Protein AF-A0A9P0K546-F1 (afdb_monomer_lite)

Structure (mmCIF, N/CA/C/O backbone):
data_AF-A0A9P0K546-F1
#
_entry.id   AF-A0A9P0K546-F1
#
loop_
_atom_site.group_PDB
_atom_site.id
_atom_site.type_symbol
_atom_site.label_atom_id
_atom_site.label_alt_id
_atom_site.label_comp_id
_atom_site.label_asym_id
_atom_site.label_entity_id
_atom_site.label_seq_id
_atom_site.pdbx_PDB_ins_code
_atom_site.Cartn_x
_atom_site.Cartn_y
_atom_site.Cartn_z
_atom_site.occupancy
_atom_site.B_iso_or_equiv
_atom_site.auth_seq_id
_atom_site.auth_comp_id
_atom_site.auth_asym_id
_atom_site.auth_atom_id
_atom_site.pdbx_PDB_model_num
ATOM 1 N N . MET A 1 1 ? 44.418 -10.864 -40.010 1.00 47.94 1 MET A N 1
ATOM 2 C CA . MET A 1 1 ? 43.696 -10.823 -38.716 1.00 47.94 1 MET A CA 1
ATOM 3 C C . MET A 1 1 ? 44.619 -10.268 -37.637 1.00 47.94 1 MET A C 1
ATOM 5 O O . MET A 1 1 ? 45.622 -10.903 -37.334 1.00 47.94 1 MET A O 1
ATOM 9 N N . LYS A 1 2 ? 44.346 -9.075 -37.091 1.00 53.22 2 LYS A N 1
ATOM 10 C CA . LYS A 1 2 ? 45.110 -8.538 -35.951 1.00 53.22 2 LYS A CA 1
ATOM 11 C C . LYS A 1 2 ? 44.573 -9.189 -34.675 1.00 53.22 2 LYS A C 1
ATOM 13 O O . LYS A 1 2 ? 43.433 -8.940 -34.308 1.00 53.22 2 LYS A O 1
ATOM 18 N N . LYS A 1 3 ? 45.370 -10.040 -34.024 1.00 59.62 3 LYS A N 1
ATOM 19 C CA . LYS A 1 3 ? 45.047 -10.578 -32.696 1.00 59.62 3 LYS A CA 1
ATOM 20 C C . LYS A 1 3 ? 45.143 -9.429 -31.687 1.00 59.62 3 LYS A C 1
ATOM 22 O O . LYS A 1 3 ? 46.246 -9.014 -31.336 1.00 59.62 3 LYS A O 1
ATOM 27 N N . THR A 1 4 ? 44.015 -8.891 -31.238 1.00 58.84 4 THR A N 1
ATOM 28 C CA . THR A 1 4 ? 43.951 -7.999 -30.073 1.00 58.84 4 THR A CA 1
ATOM 29 C C . THR A 1 4 ? 44.145 -8.838 -28.814 1.00 58.84 4 THR A C 1
ATOM 31 O O . THR A 1 4 ? 43.198 -9.240 -28.151 1.00 58.84 4 THR A O 1
ATOM 34 N N . GLY A 1 5 ? 45.400 -9.178 -28.516 1.00 60.12 5 GLY A N 1
ATOM 35 C CA . GLY A 1 5 ? 45.750 -9.819 -27.254 1.00 60.12 5 GLY A CA 1
ATOM 36 C C . GLY A 1 5 ? 45.580 -8.826 -26.107 1.00 60.12 5 GLY A C 1
ATOM 37 O O . GLY A 1 5 ? 46.203 -7.761 -26.131 1.00 60.12 5 GLY A O 1
ATOM 38 N N . ASN A 1 6 ? 44.759 -9.174 -25.113 1.00 68.31 6 ASN A N 1
ATOM 39 C CA . ASN A 1 6 ? 44.664 -8.434 -23.856 1.00 68.31 6 ASN A CA 1
ATOM 40 C C . ASN A 1 6 ? 46.066 -8.314 -23.249 1.00 68.31 6 ASN A C 1
ATOM 42 O O . ASN A 1 6 ? 46.654 -9.297 -22.794 1.00 68.31 6 ASN A O 1
ATOM 46 N N . ARG A 1 7 ? 46.636 -7.106 -23.271 1.00 66.25 7 ARG A N 1
ATOM 47 C CA . ARG A 1 7 ? 47.917 -6.847 -22.613 1.00 66.25 7 ARG A CA 1
ATOM 48 C C . ARG A 1 7 ? 47.657 -6.745 -21.117 1.00 66.25 7 ARG A C 1
ATOM 50 O O . ARG A 1 7 ? 46.737 -6.049 -20.699 1.00 66.25 7 ARG A O 1
ATOM 57 N N . LYS A 1 8 ? 48.484 -7.415 -20.314 1.00 70.56 8 LYS A N 1
ATOM 58 C CA . LYS A 1 8 ? 48.448 -7.277 -18.855 1.00 70.56 8 LYS A CA 1
ATOM 59 C C . LYS A 1 8 ? 48.718 -5.812 -18.502 1.00 70.56 8 LYS A C 1
ATOM 61 O O . LYS A 1 8 ? 49.807 -5.306 -18.775 1.00 70.56 8 LYS A O 1
ATOM 66 N N . ILE A 1 9 ? 47.721 -5.139 -17.935 1.00 76.88 9 ILE A N 1
ATOM 67 C CA . ILE A 1 9 ? 47.856 -3.761 -17.463 1.00 76.88 9 ILE A CA 1
ATOM 68 C C . ILE A 1 9 ? 48.722 -3.803 -16.203 1.00 76.88 9 ILE A C 1
ATOM 70 O O . ILE A 1 9 ? 48.402 -4.498 -15.241 1.00 76.88 9 ILE A O 1
ATOM 74 N N . LYS A 1 1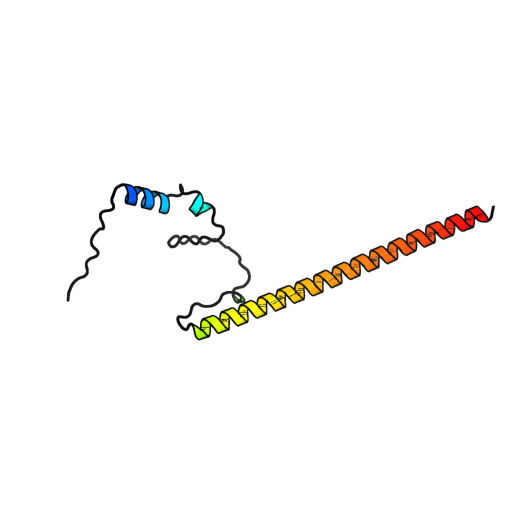0 ? 49.848 -3.086 -16.220 1.00 80.38 10 LYS A N 1
ATOM 75 C CA . LYS A 1 10 ? 50.660 -2.869 -15.021 1.00 80.38 10 LYS A CA 1
ATOM 76 C C . LYS A 1 10 ? 50.042 -1.708 -14.250 1.00 80.38 10 LYS A C 1
ATOM 78 O O . LYS A 1 10 ? 50.075 -0.579 -14.725 1.00 80.38 10 LYS A O 1
ATOM 83 N N . LEU A 1 11 ? 49.456 -2.007 -13.096 1.00 79.56 11 LEU A N 1
ATOM 84 C CA . LEU A 1 11 ? 48.910 -0.998 -12.192 1.00 79.56 11 LEU A CA 1
ATOM 85 C C . LEU A 1 11 ? 50.043 -0.345 -11.389 1.00 79.56 11 LEU A C 1
ATOM 87 O O . LEU A 1 11 ? 50.952 -1.036 -10.924 1.00 79.56 11 LEU A O 1
ATOM 91 N N . ASN A 1 12 ? 49.966 0.970 -11.204 1.00 83.50 12 ASN A N 1
ATOM 92 C CA . ASN A 1 12 ? 50.836 1.713 -10.291 1.00 83.50 12 ASN A CA 1
ATOM 93 C C . ASN A 1 12 ? 50.452 1.434 -8.825 1.00 83.50 12 ASN A C 1
ATOM 95 O O . ASN A 1 12 ? 49.345 0.978 -8.549 1.00 83.50 12 ASN A O 1
ATOM 99 N N . GLU A 1 13 ? 51.335 1.737 -7.869 1.00 80.56 13 GLU A N 1
ATOM 100 C CA . GLU A 1 13 ? 51.133 1.384 -6.449 1.00 80.56 13 GLU A CA 1
ATOM 101 C C . GLU A 1 13 ? 49.819 1.919 -5.855 1.00 80.56 13 GLU A C 1
ATOM 103 O O . GLU A 1 13 ? 49.088 1.183 -5.194 1.00 80.56 13 GLU A O 1
ATOM 108 N N . TRP A 1 14 ? 49.435 3.162 -6.164 1.00 82.62 14 TRP A N 1
ATOM 109 C CA . TRP A 1 14 ? 48.152 3.710 -5.706 1.00 82.62 14 TRP A CA 1
ATOM 110 C C . TRP A 1 14 ? 46.943 3.032 -6.373 1.00 82.62 14 TRP A C 1
ATOM 112 O O . TRP A 1 14 ? 45.908 2.853 -5.735 1.00 82.62 14 TRP A O 1
ATOM 122 N N . GLN A 1 15 ? 47.075 2.596 -7.630 1.00 79.44 15 GLN A N 1
ATOM 123 C CA . GLN A 1 15 ? 46.016 1.878 -8.344 1.00 79.44 15 GLN A CA 1
ATOM 124 C C . GLN A 1 15 ? 45.837 0.468 -7.787 1.00 79.44 15 GLN A C 1
ATOM 126 O O . GLN A 1 15 ? 44.707 0.018 -7.640 1.00 79.44 15 GLN A O 1
ATOM 131 N N . LYS A 1 16 ? 46.931 -0.212 -7.419 1.00 80.62 16 LYS A N 1
ATOM 132 C CA . LYS A 1 16 ? 46.873 -1.486 -6.689 1.00 80.62 16 LYS A CA 1
ATOM 133 C C . LYS A 1 16 ? 46.193 -1.308 -5.336 1.00 80.62 16 LYS A C 1
ATOM 135 O O . LYS A 1 16 ? 45.353 -2.121 -4.977 1.00 80.62 16 LYS A O 1
ATOM 140 N N . LYS A 1 17 ? 46.510 -0.224 -4.616 1.00 75.62 17 LYS A N 1
ATOM 141 C CA . LYS A 1 17 ? 45.880 0.094 -3.329 1.00 75.62 17 LYS A CA 1
ATOM 142 C C . LYS A 1 17 ? 44.367 0.268 -3.475 1.00 75.62 17 LYS A C 1
ATOM 144 O O . LYS A 1 17 ? 43.622 -0.331 -2.714 1.00 75.62 17 LYS A O 1
ATOM 149 N N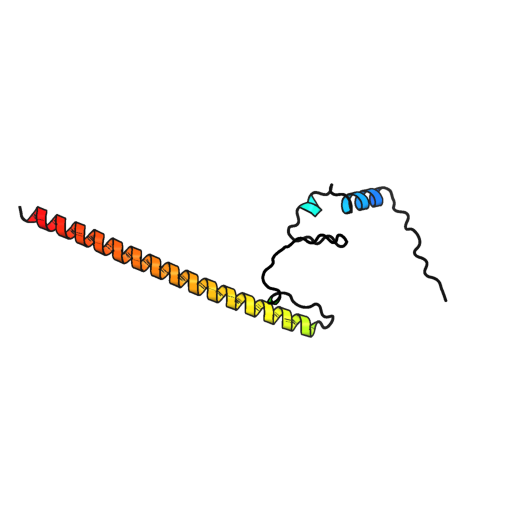 . ILE A 1 18 ? 43.910 1.004 -4.490 1.00 77.75 18 ILE A N 1
ATOM 150 C CA . ILE A 1 18 ? 42.476 1.155 -4.782 1.00 77.75 18 ILE A CA 1
ATOM 151 C C . ILE A 1 18 ? 41.848 -0.163 -5.244 1.00 77.75 18 ILE A C 1
ATOM 153 O O . ILE A 1 18 ? 40.777 -0.512 -4.772 1.00 77.75 18 ILE A O 1
ATOM 157 N N . PHE A 1 19 ? 42.502 -0.917 -6.128 1.00 76.88 19 PHE A N 1
ATOM 158 C CA . PHE A 1 19 ? 41.995 -2.202 -6.618 1.00 76.88 19 PHE A CA 1
ATOM 159 C C . PHE A 1 19 ? 41.832 -3.227 -5.488 1.00 76.88 19 PHE A C 1
ATOM 161 O O . PHE A 1 19 ? 40.833 -3.938 -5.432 1.00 76.88 19 PHE A O 1
ATOM 168 N N . ASN A 1 20 ? 42.776 -3.258 -4.547 1.00 73.81 20 ASN A N 1
ATOM 169 C CA . ASN A 1 20 ? 42.694 -4.103 -3.360 1.00 73.81 20 ASN A CA 1
ATOM 170 C C . ASN A 1 20 ? 41.610 -3.620 -2.391 1.00 73.81 20 ASN A C 1
ATOM 172 O O . ASN A 1 20 ? 40.897 -4.449 -1.848 1.00 73.81 20 ASN A O 1
ATOM 176 N N . LEU A 1 21 ? 41.435 -2.306 -2.215 1.00 67.19 21 LEU A N 1
ATOM 177 C CA . LEU A 1 21 ? 40.320 -1.754 -1.435 1.00 67.19 21 LEU A CA 1
ATOM 178 C C . LEU A 1 21 ? 38.958 -2.026 -2.092 1.00 67.19 21 LEU A C 1
ATOM 180 O O . LEU A 1 21 ? 37.960 -2.142 -1.397 1.00 67.19 21 LEU A O 1
ATOM 184 N N . TRP A 1 22 ? 38.899 -2.114 -3.421 1.00 66.69 22 TRP A N 1
ATOM 185 C CA . TRP A 1 22 ? 37.666 -2.409 -4.152 1.00 66.69 22 TRP A CA 1
ATOM 186 C C . TRP A 1 22 ? 37.289 -3.891 -4.042 1.00 66.69 22 TRP A C 1
ATOM 188 O O . TRP A 1 22 ? 36.126 -4.216 -3.834 1.00 66.69 22 TRP A O 1
ATOM 198 N N . ASN A 1 23 ? 38.268 -4.791 -4.166 1.00 64.38 23 ASN A N 1
ATOM 199 C CA . ASN A 1 23 ? 38.036 -6.240 -4.151 1.00 64.38 23 ASN A CA 1
ATOM 200 C C . ASN A 1 23 ? 38.117 -6.869 -2.753 1.00 64.38 23 ASN A C 1
ATOM 202 O O . ASN A 1 23 ? 37.698 -8.009 -2.567 1.00 64.38 23 ASN A O 1
ATOM 206 N N . GLY A 1 24 ? 38.706 -6.169 -1.788 1.00 56.66 24 GLY A N 1
ATOM 207 C CA . GLY A 1 24 ? 38.798 -6.600 -0.403 1.00 56.66 24 GLY A CA 1
ATOM 208 C C . GLY A 1 24 ? 37.535 -6.245 0.372 1.00 56.66 24 GLY A C 1
ATOM 209 O O . GLY A 1 24 ? 36.971 -5.164 0.216 1.00 56.66 24 GLY A O 1
ATOM 210 N N . SER A 1 25 ? 37.140 -7.120 1.293 1.00 53.97 25 SER A N 1
ATOM 211 C CA . SER A 1 25 ? 36.068 -6.900 2.275 1.00 53.97 25 SER A CA 1
ATOM 212 C C . SER A 1 25 ? 36.374 -5.794 3.302 1.00 53.97 25 SER A C 1
ATOM 214 O O . SER A 1 25 ? 35.724 -5.721 4.337 1.00 53.97 25 SER A O 1
ATOM 216 N N . GLU A 1 26 ? 37.392 -4.968 3.065 1.00 55.19 26 GLU A N 1
ATOM 217 C CA . GLU A 1 26 ? 37.899 -3.949 3.989 1.00 55.19 26 GLU A CA 1
ATOM 218 C C . GLU A 1 26 ? 37.399 -2.540 3.664 1.00 55.19 26 GLU A C 1
ATOM 220 O O . GLU A 1 26 ? 37.720 -1.603 4.391 1.00 55.19 26 GLU A O 1
ATOM 225 N N . ASN A 1 27 ? 36.625 -2.351 2.590 1.00 55.22 27 ASN A N 1
ATOM 226 C CA . ASN A 1 27 ? 36.027 -1.053 2.306 1.00 55.22 27 ASN A CA 1
ATOM 227 C C . ASN A 1 27 ? 34.631 -0.948 2.944 1.00 55.22 27 ASN A C 1
ATOM 229 O O . ASN A 1 27 ? 33.658 -1.452 2.370 1.00 55.22 27 ASN A O 1
ATOM 233 N N . PRO A 1 28 ? 34.498 -0.264 4.097 1.00 57.56 28 PRO A N 1
ATOM 234 C CA . PRO A 1 28 ? 33.225 -0.156 4.801 1.00 57.56 28 PRO A CA 1
ATOM 235 C C . PRO A 1 28 ? 32.181 0.606 3.981 1.00 57.56 28 PRO A C 1
ATOM 237 O O . PRO A 1 28 ? 30.993 0.396 4.176 1.00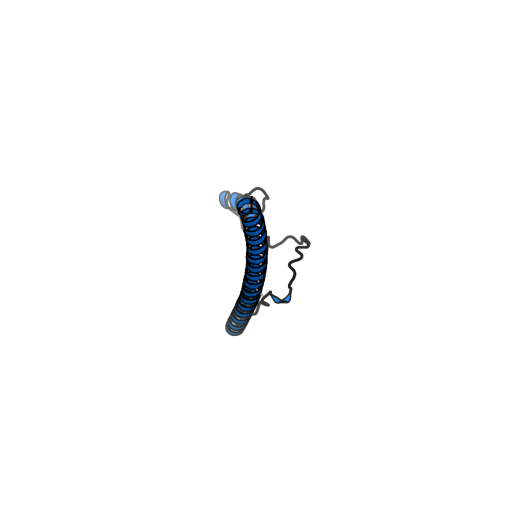 57.56 28 PRO A O 1
ATOM 240 N N . VAL A 1 29 ? 32.601 1.443 3.024 1.00 54.25 29 VAL A N 1
ATOM 241 C CA . VAL A 1 29 ? 31.682 2.185 2.149 1.00 54.25 29 VAL A CA 1
ATOM 242 C C . VAL A 1 29 ? 30.981 1.246 1.167 1.00 54.25 29 VAL A C 1
ATOM 244 O O . VAL A 1 29 ? 29.809 1.447 0.877 1.00 54.25 29 VAL A O 1
ATOM 247 N N . ILE A 1 30 ? 31.658 0.195 0.688 1.00 53.59 30 ILE A N 1
ATOM 248 C CA . ILE A 1 30 ? 31.065 -0.789 -0.236 1.00 53.59 30 ILE A CA 1
ATOM 249 C C . ILE A 1 30 ? 30.119 -1.736 0.518 1.00 53.59 30 ILE A C 1
ATOM 251 O O . ILE A 1 30 ? 29.087 -2.119 -0.023 1.00 53.59 30 ILE A O 1
ATOM 255 N N . GLN A 1 31 ? 30.418 -2.058 1.782 1.00 53.56 31 GLN A N 1
ATOM 256 C CA . GLN A 1 31 ? 29.539 -2.870 2.637 1.00 53.56 31 GLN A CA 1
ATOM 257 C C . GLN A 1 31 ? 28.289 -2.123 3.123 1.00 53.56 31 GLN A C 1
ATOM 259 O O . GLN A 1 31 ? 27.300 -2.756 3.479 1.00 53.56 31 GLN A O 1
ATOM 264 N N . GLN A 1 32 ? 28.327 -0.789 3.155 1.00 52.28 32 GLN A N 1
ATOM 265 C CA . GLN A 1 32 ? 27.267 0.037 3.735 1.00 52.28 32 GLN A CA 1
ATOM 266 C C . GLN A 1 32 ? 26.256 0.584 2.729 1.00 52.28 32 GLN A C 1
ATOM 268 O O . GLN A 1 32 ? 25.385 1.335 3.150 1.00 52.28 32 GLN A O 1
ATOM 273 N N . VAL A 1 33 ? 26.323 0.241 1.437 1.00 49.38 33 VAL A N 1
ATOM 274 C CA . VAL A 1 33 ? 25.250 0.607 0.495 1.00 49.38 33 VAL A CA 1
ATOM 275 C C . VAL A 1 33 ? 24.198 -0.503 0.502 1.00 49.38 33 VAL A C 1
ATOM 277 O O . VAL A 1 33 ? 24.425 -1.551 -0.110 1.00 49.38 33 VAL A O 1
ATOM 280 N N . PRO A 1 34 ? 23.035 -0.315 1.154 1.00 43.34 34 PRO A N 1
ATOM 281 C CA . PRO A 1 34 ? 21.960 -1.292 1.085 1.00 43.34 34 PRO A CA 1
ATOM 282 C C . PRO A 1 34 ? 21.478 -1.354 -0.372 1.00 43.34 34 PRO A C 1
ATOM 284 O O . PRO A 1 34 ? 21.092 -0.333 -0.939 1.00 43.34 34 PRO A O 1
ATOM 287 N N . GLY A 1 35 ? 21.557 -2.531 -0.998 1.00 52.38 35 GLY A N 1
ATOM 288 C CA . GLY A 1 35 ? 21.211 -2.729 -2.414 1.00 52.38 35 GLY A CA 1
ATOM 289 C C . GLY A 1 35 ? 22.371 -2.593 -3.412 1.00 52.38 35 GLY A C 1
ATOM 290 O O . GLY A 1 35 ? 22.137 -2.621 -4.620 1.00 52.38 35 GLY A O 1
ATOM 291 N N . GLY A 1 36 ? 23.621 -2.461 -2.953 1.00 53.69 36 GLY A N 1
ATOM 292 C CA . GLY A 1 36 ? 24.794 -2.512 -3.829 1.00 53.69 36 GLY A CA 1
ATOM 293 C C . GLY A 1 36 ? 25.037 -3.923 -4.376 1.00 53.69 36 GLY A C 1
ATOM 294 O O . GLY A 1 36 ? 25.408 -4.821 -3.628 1.00 53.69 36 GLY A O 1
ATOM 295 N N . VAL A 1 37 ? 24.847 -4.128 -5.681 1.00 49.72 37 VAL A N 1
ATOM 296 C CA . VAL A 1 37 ? 25.103 -5.420 -6.338 1.00 49.72 37 VAL A CA 1
ATOM 297 C C . VAL A 1 37 ? 26.599 -5.559 -6.633 1.00 49.72 37 VAL A C 1
ATOM 299 O O . VAL A 1 37 ? 27.149 -4.839 -7.469 1.00 49.72 37 VAL A O 1
ATOM 302 N N . THR A 1 38 ? 27.272 -6.503 -5.976 1.00 51.97 38 THR A N 1
ATOM 303 C CA . THR A 1 38 ? 28.620 -6.946 -6.351 1.00 51.97 38 THR A CA 1
ATOM 304 C C . THR A 1 38 ? 28.543 -7.790 -7.623 1.00 51.97 38 THR A C 1
ATOM 306 O O . THR A 1 38 ? 28.100 -8.936 -7.615 1.00 51.97 38 THR A O 1
ATOM 309 N N . ALA A 1 39 ? 28.982 -7.232 -8.752 1.00 43.22 39 ALA A N 1
ATOM 310 C CA . ALA A 1 39 ? 29.077 -7.983 -9.999 1.00 43.22 39 ALA A CA 1
ATOM 311 C C . ALA A 1 39 ? 30.208 -9.024 -9.903 1.00 43.22 39 ALA A C 1
ATOM 313 O O . ALA A 1 39 ? 31.384 -8.671 -9.982 1.00 43.22 39 ALA A O 1
ATOM 314 N N . GLY A 1 40 ? 29.851 -10.303 -9.741 1.00 47.38 40 GLY A N 1
ATOM 315 C CA . GLY A 1 40 ? 30.787 -11.425 -9.889 1.00 47.38 40 GLY A CA 1
ATOM 316 C C . GLY A 1 40 ? 30.698 -12.553 -8.860 1.00 47.38 40 GLY A C 1
ATOM 317 O O . GLY A 1 40 ? 31.403 -13.544 -9.024 1.00 47.38 40 GLY A O 1
ATOM 318 N N . THR A 1 41 ? 29.848 -12.464 -7.837 1.00 42.16 41 THR A N 1
ATOM 319 C CA . THR A 1 41 ? 29.618 -13.580 -6.907 1.00 42.16 41 THR A CA 1
ATOM 320 C C . THR A 1 41 ? 28.205 -14.113 -7.076 1.00 42.16 41 THR A C 1
ATOM 322 O O . THR A 1 41 ? 27.249 -13.432 -6.716 1.00 42.16 41 THR A O 1
ATOM 325 N N . SER A 1 42 ? 28.080 -15.334 -7.608 1.00 45.66 42 SER A N 1
ATOM 326 C CA . SER A 1 42 ? 26.880 -16.153 -7.410 1.00 45.66 42 SER A CA 1
ATOM 327 C C . SER A 1 42 ? 26.783 -16.429 -5.918 1.00 45.66 42 SER A C 1
ATOM 329 O O . SER A 1 42 ? 27.429 -17.334 -5.394 1.00 45.66 42 SER A O 1
ATOM 331 N N . GLN A 1 43 ? 26.048 -15.581 -5.221 1.00 44.59 43 GLN A N 1
ATOM 332 C CA . GLN A 1 43 ? 25.485 -15.932 -3.941 1.00 44.59 43 GLN A CA 1
ATOM 333 C C . GLN A 1 43 ? 23.986 -15.943 -4.167 1.00 44.59 43 GLN A C 1
ATOM 335 O O . GLN A 1 43 ? 23.392 -14.900 -4.439 1.00 44.59 43 GLN A O 1
ATOM 340 N N . ASP A 1 44 ? 23.418 -17.144 -4.106 1.00 45.78 44 ASP A N 1
ATOM 341 C CA . ASP A 1 44 ? 21.985 -17.352 -3.976 1.00 45.78 44 ASP A CA 1
ATOM 342 C C . ASP A 1 44 ? 21.591 -16.785 -2.611 1.00 45.78 44 ASP A C 1
ATOM 344 O O . ASP A 1 44 ? 21.562 -17.474 -1.593 1.00 45.78 44 ASP A O 1
ATOM 348 N N . VAL A 1 45 ? 21.419 -15.468 -2.557 1.00 42.44 45 VAL A N 1
ATOM 349 C CA . VAL A 1 45 ? 20.693 -14.845 -1.467 1.00 42.44 45 VAL A CA 1
ATOM 350 C C . VAL A 1 45 ? 19.242 -14.978 -1.878 1.00 42.44 45 VAL A C 1
ATOM 352 O O . VAL A 1 45 ? 18.806 -14.305 -2.814 1.00 42.44 45 VAL A O 1
ATOM 355 N N . ASP A 1 46 ? 18.525 -15.864 -1.189 1.00 40.41 46 ASP A N 1
ATOM 356 C CA . ASP A 1 46 ? 17.064 -15.886 -1.143 1.00 40.41 46 ASP A CA 1
ATOM 357 C C . ASP A 1 46 ? 16.590 -14.544 -0.572 1.00 40.41 46 ASP A C 1
ATOM 359 O O . ASP A 1 46 ? 16.236 -14.393 0.597 1.00 40.41 46 ASP A O 1
ATOM 363 N N . ILE A 1 47 ? 16.646 -13.516 -1.410 1.00 43.03 47 ILE A N 1
ATOM 364 C CA . ILE A 1 47 ? 15.856 -12.322 -1.235 1.00 43.03 47 ILE A CA 1
ATOM 365 C C . ILE A 1 47 ? 14.536 -12.675 -1.895 1.00 43.03 47 ILE A C 1
ATOM 367 O O . ILE A 1 47 ? 14.364 -12.512 -3.103 1.00 43.03 47 ILE A O 1
ATOM 371 N N . SER A 1 48 ? 13.599 -13.163 -1.090 1.00 41.66 48 SER A N 1
ATOM 372 C CA . SER A 1 48 ? 12.187 -13.217 -1.448 1.00 41.66 48 SER A CA 1
ATOM 373 C C . SER A 1 48 ? 11.660 -11.781 -1.562 1.00 41.66 48 SER A C 1
ATOM 375 O O . SER A 1 48 ? 10.875 -11.318 -0.740 1.00 41.66 48 SER A O 1
ATOM 377 N N . LEU A 1 49 ? 12.133 -11.039 -2.567 1.00 42.69 49 LEU A N 1
ATOM 378 C CA . LEU A 1 49 ? 11.427 -9.899 -3.124 1.00 42.69 49 LEU A CA 1
ATOM 379 C C . LEU A 1 49 ? 10.232 -10.503 -3.851 1.00 42.69 49 LEU A C 1
ATOM 381 O O . LEU A 1 49 ? 10.298 -10.822 -5.036 1.00 42.69 49 LEU A O 1
ATOM 385 N N . THR A 1 50 ? 9.152 -10.718 -3.108 1.00 48.81 50 THR A N 1
ATOM 386 C CA . THR A 1 50 ? 7.826 -10.868 -3.695 1.00 48.81 50 THR A CA 1
ATOM 387 C C . THR A 1 50 ? 7.570 -9.613 -4.521 1.00 48.81 50 THR A C 1
ATOM 389 O O . THR A 1 50 ? 7.335 -8.536 -3.977 1.00 48.81 50 THR A O 1
ATOM 392 N N . ASP A 1 51 ? 7.856 -9.699 -5.816 1.00 51.19 51 ASP A N 1
ATOM 393 C CA . ASP A 1 51 ? 6.885 -9.556 -6.897 1.00 51.19 51 ASP A CA 1
ATOM 394 C C . ASP A 1 51 ? 7.676 -9.380 -8.200 1.00 51.19 51 ASP A C 1
ATOM 396 O O . ASP A 1 51 ? 8.112 -8.279 -8.555 1.00 51.19 51 ASP A O 1
ATOM 400 N N . GLU A 1 52 ? 7.860 -10.479 -8.935 1.00 54.16 52 GLU A N 1
ATOM 401 C CA . GLU A 1 52 ? 8.463 -10.489 -10.279 1.00 54.16 52 GLU A CA 1
ATOM 402 C C . GLU A 1 52 ? 7.762 -9.507 -11.246 1.00 54.16 52 GLU A C 1
ATOM 404 O O . GLU A 1 52 ? 8.353 -9.057 -12.226 1.00 54.16 52 GLU A O 1
ATOM 409 N N . GLU A 1 53 ? 6.527 -9.095 -10.937 1.00 55.00 53 GLU A N 1
ATOM 410 C CA . GLU A 1 53 ? 5.716 -8.156 -11.719 1.00 55.00 53 GLU A CA 1
ATOM 411 C C . GLU A 1 53 ? 6.195 -6.693 -11.677 1.00 55.00 53 GLU A C 1
ATOM 413 O O . GLU A 1 53 ? 5.835 -5.907 -12.556 1.00 55.00 53 GLU A O 1
ATOM 418 N N . ASN A 1 54 ? 7.013 -6.308 -10.691 1.00 55.69 54 ASN A N 1
ATOM 419 C CA . ASN A 1 54 ? 7.463 -4.920 -10.518 1.00 55.69 54 ASN A CA 1
ATOM 420 C C . ASN A 1 54 ? 8.843 -4.629 -11.132 1.00 55.69 54 ASN A C 1
ATOM 422 O O . ASN A 1 54 ? 9.345 -3.506 -11.030 1.00 55.69 54 ASN A O 1
ATOM 426 N N . GLN A 1 55 ? 9.467 -5.611 -11.786 1.00 64.38 55 GLN A N 1
ATOM 427 C CA . GLN A 1 55 ? 10.733 -5.409 -12.486 1.00 64.38 55 GLN A CA 1
ATOM 428 C C . GLN A 1 55 ? 10.495 -4.977 -13.932 1.00 64.38 55 GLN A C 1
ATOM 430 O O . GLN A 1 55 ? 9.749 -5.596 -14.686 1.00 64.38 55 GLN A O 1
ATOM 435 N N . ILE A 1 56 ? 11.166 -3.898 -14.341 1.00 66.50 56 ILE A N 1
ATOM 436 C CA . ILE A 1 56 ? 11.160 -3.473 -15.739 1.00 66.50 56 ILE A CA 1
ATOM 437 C C . ILE A 1 56 ? 12.183 -4.329 -16.491 1.00 66.50 56 ILE A C 1
ATOM 439 O O . ILE A 1 56 ? 13.376 -4.196 -16.203 1.00 66.50 56 ILE A O 1
ATOM 443 N N . PRO A 1 57 ? 11.770 -5.159 -17.465 1.00 72.00 57 PRO A N 1
ATOM 444 C CA . PRO A 1 57 ? 12.718 -5.880 -18.302 1.00 72.00 57 PRO A CA 1
ATOM 445 C C . PRO A 1 57 ? 13.593 -4.883 -19.068 1.00 72.00 57 PRO A C 1
ATOM 447 O O . PRO A 1 57 ? 13.095 -3.916 -19.648 1.00 72.00 57 PRO A O 1
ATOM 450 N N . PHE A 1 58 ? 14.909 -5.101 -19.048 1.00 68.00 58 PHE A N 1
ATOM 451 C CA . PHE A 1 58 ? 15.861 -4.237 -19.740 1.00 68.00 58 PHE A CA 1
ATOM 452 C C . PHE A 1 58 ? 15.721 -4.396 -21.259 1.00 68.00 58 PHE A C 1
ATOM 454 O O . PHE A 1 58 ? 15.772 -5.506 -21.787 1.00 68.00 58 PHE A O 1
ATOM 461 N N . CYS A 1 59 ? 15.565 -3.277 -21.963 1.00 74.31 59 CYS A N 1
ATOM 462 C CA . CYS A 1 59 ? 15.520 -3.210 -23.418 1.00 74.31 59 CYS A CA 1
ATOM 463 C C . CYS A 1 59 ? 16.280 -1.964 -23.892 1.00 74.31 59 CYS A C 1
ATOM 465 O O . CYS A 1 59 ? 16.187 -0.906 -23.267 1.00 74.31 59 CYS A O 1
ATOM 467 N N . ASP A 1 60 ? 17.002 -2.073 -25.009 1.00 81.25 60 ASP A N 1
ATOM 468 C CA . ASP A 1 60 ? 17.758 -0.957 -25.597 1.00 81.25 60 ASP A CA 1
ATOM 469 C C . ASP A 1 60 ? 16.853 0.123 -26.224 1.00 81.25 60 ASP A C 1
ATOM 471 O O . ASP A 1 60 ? 17.296 1.243 -26.500 1.00 81.25 60 ASP A O 1
ATOM 475 N N . ASP A 1 61 ? 15.566 -0.182 -26.417 1.00 90.38 61 ASP A N 1
ATOM 476 C CA . ASP A 1 61 ? 14.571 0.775 -26.888 1.00 90.38 61 ASP A CA 1
ATOM 477 C C . ASP A 1 61 ? 14.176 1.749 -25.763 1.00 90.38 61 ASP A C 1
ATOM 479 O O . ASP A 1 61 ? 13.402 1.447 -24.847 1.00 90.38 61 ASP A O 1
ATOM 483 N N . LYS A 1 62 ? 14.713 2.969 -25.855 1.00 87.44 62 LYS A N 1
ATOM 484 C CA . LYS A 1 62 ? 14.461 4.057 -24.902 1.00 87.44 62 LYS A CA 1
ATOM 485 C C . LYS A 1 62 ? 12.983 4.435 -24.804 1.00 87.44 62 LYS A C 1
ATOM 487 O O . LYS A 1 62 ? 12.539 4.819 -23.720 1.00 87.44 62 LYS A O 1
ATOM 492 N N . GLU A 1 63 ? 12.232 4.362 -25.901 1.00 91.69 63 GLU A N 1
ATOM 493 C CA . GLU A 1 63 ? 10.817 4.734 -25.912 1.00 91.69 63 GLU A CA 1
ATOM 494 C C . GLU A 1 63 ? 9.978 3.669 -25.201 1.00 91.69 63 GLU A C 1
ATOM 496 O O . GLU A 1 63 ? 9.109 3.995 -24.383 1.00 91.69 63 GLU A O 1
ATOM 501 N N . LEU A 1 64 ? 10.292 2.393 -25.437 1.00 88.19 64 LEU A N 1
ATOM 502 C CA . LEU A 1 64 ? 9.685 1.276 -24.719 1.00 88.19 64 LEU A CA 1
ATOM 503 C C . LEU A 1 64 ? 9.996 1.343 -23.217 1.00 88.19 64 LEU A C 1
ATOM 505 O O . LEU A 1 64 ? 9.085 1.243 -22.393 1.00 88.19 64 LEU A O 1
ATOM 509 N N . MET A 1 65 ? 11.252 1.609 -22.848 1.00 87.88 65 MET A N 1
ATOM 510 C CA . MET A 1 65 ? 11.656 1.757 -21.446 1.00 87.88 65 MET A CA 1
ATOM 511 C C . MET A 1 65 ? 10.955 2.927 -20.752 1.00 87.88 65 MET A C 1
ATOM 513 O O . MET A 1 65 ? 10.547 2.804 -19.595 1.00 87.88 65 MET A O 1
ATOM 517 N N . ALA A 1 66 ? 10.764 4.055 -21.442 1.00 89.12 66 ALA A N 1
ATOM 518 C CA . ALA A 1 66 ? 10.016 5.187 -20.902 1.00 89.12 66 ALA A CA 1
ATOM 519 C C . ALA A 1 66 ? 8.543 4.824 -20.640 1.00 89.12 66 ALA A C 1
ATOM 521 O O . ALA A 1 66 ? 8.000 5.163 -19.584 1.00 89.12 66 ALA A O 1
ATOM 522 N N . LYS A 1 67 ? 7.905 4.088 -21.562 1.00 89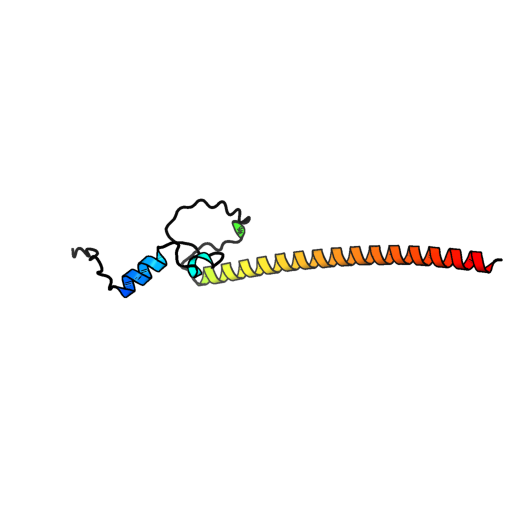.12 67 LYS A N 1
ATOM 523 C CA . LYS A 1 67 ? 6.523 3.605 -21.404 1.00 89.12 67 LYS A CA 1
ATOM 524 C C . LYS A 1 67 ? 6.393 2.627 -20.237 1.00 89.12 67 LYS A C 1
ATOM 526 O O . LYS A 1 67 ? 5.484 2.786 -19.424 1.00 89.12 67 LYS A O 1
ATOM 531 N N . LEU A 1 68 ? 7.311 1.668 -20.113 1.00 88.44 68 LEU A N 1
ATOM 532 C CA . LEU A 1 68 ? 7.306 0.690 -19.021 1.00 88.44 68 LEU A CA 1
ATOM 533 C C . LEU A 1 68 ? 7.532 1.353 -17.657 1.00 88.44 68 LEU A C 1
ATOM 535 O O . LEU A 1 68 ? 6.783 1.082 -16.723 1.00 88.44 68 LEU A O 1
ATOM 539 N N . ARG A 1 69 ? 8.478 2.297 -17.557 1.00 88.31 69 ARG A N 1
ATOM 540 C CA . ARG A 1 69 ? 8.696 3.094 -16.334 1.00 88.31 69 ARG A CA 1
ATOM 541 C C . ARG A 1 69 ? 7.456 3.875 -15.932 1.00 88.31 69 ARG A C 1
ATOM 543 O O . ARG A 1 69 ? 7.069 3.857 -14.769 1.00 88.31 69 ARG A O 1
ATOM 550 N N . LYS A 1 70 ? 6.810 4.534 -16.897 1.00 91.69 70 LYS A N 1
ATOM 551 C CA . LYS A 1 70 ? 5.574 5.282 -16.648 1.00 91.69 70 LYS A CA 1
ATOM 552 C C . LYS A 1 70 ? 4.446 4.363 -16.174 1.00 91.69 70 LYS A C 1
ATOM 554 O O . LYS A 1 70 ? 3.722 4.726 -15.252 1.00 91.69 70 LYS A O 1
ATOM 559 N N . LYS A 1 71 ? 4.304 3.184 -16.787 1.00 90.25 71 LYS A N 1
ATOM 560 C CA . LYS A 1 71 ? 3.301 2.186 -16.397 1.00 90.25 71 LYS A CA 1
ATOM 561 C C . LYS A 1 71 ? 3.541 1.682 -14.972 1.00 90.25 71 LYS A C 1
ATOM 563 O O . LYS A 1 71 ? 2.598 1.666 -14.188 1.00 90.25 71 LYS A O 1
ATOM 568 N N . LEU A 1 72 ? 4.785 1.341 -14.634 1.00 89.94 72 LEU A N 1
ATOM 569 C CA . LEU A 1 72 ? 5.154 0.879 -13.296 1.00 89.94 72 LEU A CA 1
ATOM 570 C C . LEU A 1 72 ? 4.896 1.956 -12.235 1.00 89.94 72 LEU A C 1
ATOM 572 O O . LEU A 1 72 ? 4.269 1.677 -11.219 1.00 89.94 72 LEU A O 1
ATOM 576 N N . LEU A 1 73 ? 5.306 3.201 -12.496 1.00 91.62 73 LEU A N 1
ATOM 577 C CA . LEU A 1 73 ? 5.040 4.321 -11.588 1.00 91.62 73 LEU A CA 1
ATOM 578 C C . LEU A 1 73 ? 3.541 4.506 -11.343 1.00 91.62 73 LEU A C 1
ATOM 580 O O . LEU A 1 73 ? 3.118 4.702 -10.208 1.00 91.62 73 LEU A O 1
ATOM 584 N N . LEU A 1 74 ? 2.724 4.412 -12.394 1.00 92.69 74 LEU A N 1
ATOM 585 C CA . LEU A 1 74 ? 1.276 4.535 -12.256 1.00 92.69 74 LEU A CA 1
ATOM 586 C C . LEU A 1 74 ? 0.678 3.393 -11.422 1.00 92.69 74 LEU A C 1
ATOM 588 O O . LEU A 1 74 ? -0.206 3.631 -10.604 1.00 92.69 74 LEU A O 1
ATOM 592 N N . GLN A 1 75 ? 1.170 2.167 -11.601 1.00 88.75 75 GLN A N 1
ATOM 593 C CA . GLN A 1 75 ? 0.752 1.019 -10.799 1.00 88.75 75 GLN A CA 1
ATOM 594 C C . GLN A 1 75 ? 1.099 1.219 -9.320 1.00 88.75 75 GLN A C 1
ATOM 596 O O . GLN A 1 75 ? 0.231 1.053 -8.470 1.00 88.75 75 GLN A O 1
ATOM 601 N N . GLN A 1 76 ? 2.321 1.663 -9.019 1.00 88.69 76 GLN A N 1
ATOM 602 C CA . GLN A 1 76 ? 2.753 1.958 -7.650 1.00 88.69 76 GLN A CA 1
ATOM 603 C C . GLN A 1 76 ? 1.896 3.048 -6.997 1.00 88.69 76 GLN A C 1
ATOM 605 O O . GLN A 1 76 ? 1.470 2.884 -5.855 1.00 88.69 76 GLN A O 1
ATOM 610 N N . ILE A 1 77 ? 1.584 4.123 -7.730 1.00 94.31 77 ILE A N 1
ATOM 611 C CA . ILE A 1 77 ? 0.702 5.199 -7.249 1.00 94.31 77 ILE A CA 1
ATOM 612 C C . ILE A 1 77 ? -0.691 4.655 -6.925 1.00 94.31 77 ILE A C 1
ATOM 614 O O . ILE A 1 77 ? -1.240 4.963 -5.870 1.00 94.31 77 ILE A O 1
ATOM 618 N N . ASN A 1 78 ? -1.261 3.824 -7.800 1.00 92.75 78 ASN A N 1
ATOM 619 C CA . ASN A 1 78 ? -2.586 3.251 -7.574 1.00 92.75 78 ASN A CA 1
ATOM 620 C C . ASN A 1 78 ? -2.609 2.319 -6.355 1.00 92.75 78 ASN A C 1
ATOM 622 O O . ASN A 1 78 ? -3.555 2.368 -5.568 1.00 92.75 78 ASN A O 1
ATOM 626 N N . THR A 1 79 ? -1.568 1.505 -6.171 1.00 93.69 79 THR A N 1
ATOM 627 C CA . THR A 1 79 ? -1.437 0.634 -4.996 1.00 93.69 79 THR A CA 1
ATOM 628 C C . THR A 1 79 ? -1.307 1.453 -3.714 1.00 93.69 79 THR A C 1
ATOM 630 O O . THR A 1 79 ? -2.021 1.184 -2.748 1.00 93.69 79 THR A O 1
ATOM 633 N N . ALA A 1 80 ? -0.468 2.492 -3.711 1.00 94.00 80 ALA A N 1
ATOM 634 C CA . ALA A 1 80 ? -0.319 3.388 -2.566 1.00 94.00 80 ALA A CA 1
ATOM 635 C C . ALA A 1 80 ? -1.643 4.095 -2.222 1.00 94.00 80 ALA A C 1
ATOM 637 O O . ALA A 1 80 ? -2.049 4.118 -1.062 1.00 94.00 80 ALA A O 1
ATOM 638 N N . ALA A 1 81 ? -2.375 4.583 -3.228 1.00 92.31 81 ALA A N 1
ATOM 639 C CA . ALA A 1 81 ? -3.677 5.220 -3.028 1.00 92.31 81 ALA A CA 1
ATOM 640 C C . ALA A 1 81 ? -4.727 4.251 -2.450 1.00 92.31 81 ALA A C 1
ATOM 642 O O . ALA A 1 81 ? -5.560 4.637 -1.627 1.00 92.31 81 ALA A O 1
ATOM 643 N N . ALA A 1 82 ? -4.696 2.977 -2.854 1.00 92.62 82 ALA A N 1
ATOM 644 C CA . ALA A 1 82 ? -5.573 1.952 -2.292 1.00 92.62 82 ALA A CA 1
ATOM 645 C C . ALA A 1 82 ? -5.249 1.668 -0.815 1.00 92.62 82 ALA A C 1
ATOM 647 O O . ALA A 1 82 ? -6.167 1.554 -0.000 1.00 92.62 82 ALA A O 1
ATOM 648 N N . GLN A 1 83 ? -3.960 1.605 -0.467 1.00 89.94 83 GLN A N 1
ATOM 649 C CA . GLN A 1 83 ? -3.501 1.437 0.914 1.00 89.94 83 GLN A CA 1
ATOM 650 C C . GLN A 1 83 ? -3.901 2.628 1.793 1.00 89.94 83 GLN A C 1
ATOM 652 O O . GLN A 1 83 ? -4.445 2.426 2.877 1.00 89.94 83 GLN A O 1
ATOM 657 N N . GLU A 1 84 ? -3.722 3.860 1.309 1.00 93.06 84 GLU A N 1
ATOM 658 C CA . GLU A 1 84 ? -4.131 5.073 2.026 1.00 93.06 84 GLU A CA 1
ATOM 659 C C . GLU A 1 84 ? -5.644 5.086 2.283 1.00 93.06 84 GLU A C 1
ATOM 661 O O . GLU A 1 84 ? -6.101 5.313 3.404 1.00 93.06 84 GLU A O 1
ATOM 666 N N . LYS A 1 85 ? -6.445 4.744 1.268 1.00 94.06 85 LYS A N 1
ATOM 667 C CA . LYS A 1 85 ? -7.902 4.651 1.414 1.00 94.06 85 LYS A CA 1
ATOM 668 C C . LYS A 1 85 ? -8.316 3.602 2.453 1.00 94.06 85 LYS A C 1
ATOM 670 O O . LYS A 1 85 ? -9.276 3.830 3.192 1.00 94.06 85 LYS A O 1
ATOM 675 N N . ALA A 1 86 ? -7.617 2.469 2.515 1.00 95.00 86 ALA A N 1
ATOM 676 C CA . ALA A 1 86 ? -7.863 1.437 3.518 1.00 95.00 86 ALA A CA 1
ATOM 677 C C . ALA A 1 86 ? -7.492 1.913 4.934 1.00 95.00 86 ALA A C 1
ATOM 679 O O . ALA A 1 86 ? -8.274 1.703 5.862 1.00 95.00 86 ALA A O 1
ATOM 680 N N . ALA A 1 87 ? -6.364 2.610 5.092 1.00 94.94 87 ALA A N 1
ATOM 681 C CA . ALA A 1 87 ? -5.939 3.174 6.373 1.00 94.94 87 ALA A CA 1
ATOM 682 C C . ALA A 1 87 ? -6.949 4.205 6.908 1.00 94.94 87 ALA A C 1
ATOM 684 O O . ALA A 1 87 ? -7.383 4.106 8.053 1.00 94.94 87 ALA A O 1
ATOM 685 N N . ILE A 1 88 ? -7.426 5.119 6.054 1.00 93.62 88 ILE A N 1
ATOM 686 C CA . ILE A 1 88 ? -8.456 6.106 6.427 1.00 93.62 88 ILE A CA 1
ATOM 687 C C . ILE A 1 88 ? -9.756 5.412 6.861 1.00 93.62 88 ILE A C 1
ATOM 689 O O . ILE A 1 88 ? -10.432 5.861 7.788 1.00 93.62 88 ILE A O 1
ATOM 693 N N . ALA A 1 89 ? -10.147 4.323 6.193 1.00 94.56 89 ALA A N 1
ATOM 694 C CA . ALA A 1 89 ? -11.339 3.570 6.574 1.00 94.56 89 ALA A CA 1
ATOM 695 C C . ALA A 1 89 ? -11.187 2.914 7.958 1.00 94.56 89 ALA A C 1
ATOM 697 O O . ALA A 1 89 ? -12.130 2.950 8.750 1.00 94.56 89 ALA A O 1
ATOM 698 N N . GLN A 1 90 ? -10.007 2.365 8.264 1.00 92.19 90 GLN A N 1
ATOM 699 C CA . GLN A 1 90 ? -9.7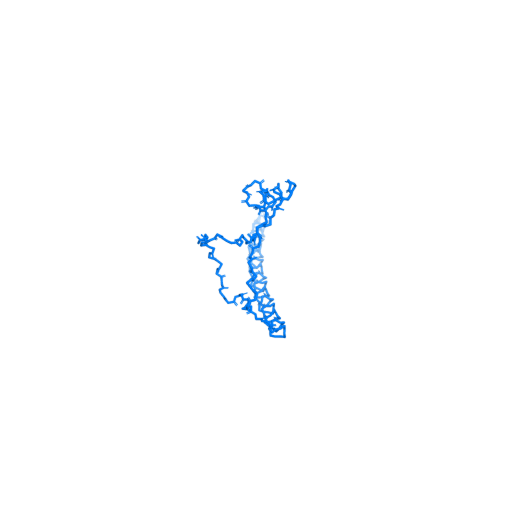03 1.804 9.583 1.00 92.19 90 GLN A CA 1
ATOM 700 C C . GLN A 1 90 ? -9.705 2.877 10.674 1.00 92.19 90 GLN A C 1
ATOM 702 O O . GLN A 1 90 ? -10.325 2.679 11.716 1.00 92.19 90 GLN A O 1
ATOM 707 N N . GLU A 1 91 ? -9.091 4.033 10.422 1.00 94.12 91 GLU A N 1
ATOM 708 C CA . GLU A 1 91 ? -9.075 5.153 11.368 1.00 94.12 91 GLU A CA 1
ATOM 709 C C . GLU A 1 91 ? -10.494 5.656 11.665 1.00 94.12 91 GLU A C 1
ATOM 711 O O . GLU A 1 91 ? -10.878 5.826 12.822 1.00 94.12 91 GLU A O 1
ATOM 716 N N . LYS A 1 92 ? -11.329 5.814 10.630 1.00 95.38 92 LYS A N 1
ATOM 717 C CA . LYS A 1 92 ? -12.739 6.186 10.811 1.00 95.38 92 LYS A CA 1
ATOM 718 C C . LYS A 1 92 ? -13.515 5.158 11.628 1.00 95.38 92 LYS A C 1
ATOM 720 O O . LYS A 1 92 ? -14.359 5.548 12.433 1.00 95.38 92 LYS A O 1
ATOM 725 N N . ALA A 1 93 ? -13.260 3.868 11.419 1.00 94.06 93 ALA A N 1
ATOM 726 C CA . ALA A 1 93 ? -13.888 2.815 12.208 1.00 94.06 93 ALA A CA 1
ATOM 727 C C . ALA A 1 93 ? -13.445 2.878 13.679 1.00 94.06 93 ALA A C 1
ATOM 729 O O . ALA A 1 93 ? -14.291 2.788 14.565 1.00 94.06 93 ALA A O 1
ATOM 730 N N . ALA A 1 94 ? -12.156 3.112 13.944 1.00 94.62 94 ALA A N 1
ATOM 731 C CA . ALA A 1 94 ? -11.632 3.274 15.299 1.00 94.62 94 ALA A CA 1
ATOM 732 C C . ALA A 1 94 ? -12.248 4.490 16.016 1.00 94.62 94 ALA A C 1
ATOM 734 O O . ALA A 1 94 ? -12.758 4.351 17.126 1.00 94.62 94 ALA A O 1
ATOM 735 N N . LEU A 1 95 ? -12.312 5.648 15.349 1.00 94.56 95 LEU A N 1
ATOM 736 C CA . LEU A 1 95 ? -12.958 6.855 15.884 1.00 94.56 95 LEU A CA 1
ATOM 737 C C . LEU A 1 95 ? -14.456 6.656 16.164 1.00 94.56 95 LEU A C 1
ATOM 739 O O . LEU A 1 95 ? -15.003 7.235 17.102 1.00 94.56 95 LEU A O 1
ATOM 743 N N . ALA A 1 96 ? -15.151 5.857 15.349 1.00 93.75 96 ALA A N 1
ATOM 744 C CA . ALA A 1 96 ? -16.558 5.540 15.585 1.00 93.75 96 ALA A CA 1
ATOM 745 C C . ALA A 1 96 ? -16.744 4.691 16.851 1.00 93.75 96 ALA A C 1
ATOM 747 O O . ALA A 1 96 ? -17.684 4.933 17.610 1.00 93.75 96 ALA A O 1
ATOM 748 N N . VAL A 1 97 ? -15.839 3.737 17.095 1.00 94.75 97 VAL A N 1
ATOM 749 C CA . VAL A 1 97 ? -15.829 2.937 18.327 1.00 94.75 97 VAL A CA 1
ATOM 750 C C . VAL A 1 97 ? -15.558 3.826 19.537 1.00 94.75 97 VAL A C 1
ATOM 752 O O . VAL A 1 97 ? -16.325 3.765 20.490 1.00 94.75 97 VAL A O 1
ATOM 755 N N . GLU A 1 98 ? -14.552 4.700 19.474 1.00 93.19 98 GLU A N 1
ATOM 756 C CA . GLU A 1 98 ? -14.216 5.624 20.567 1.00 93.19 98 GLU A CA 1
ATOM 757 C C . GLU A 1 98 ? -15.389 6.556 20.918 1.00 93.19 98 GLU A C 1
ATOM 759 O O . GLU A 1 98 ? -15.730 6.754 22.086 1.00 93.19 98 GLU A O 1
ATOM 764 N N . ARG A 1 99 ? -16.080 7.089 19.903 1.00 94.56 99 ARG A N 1
ATOM 765 C CA . ARG A 1 99 ? -17.293 7.887 20.124 1.00 94.56 99 ARG A CA 1
ATOM 766 C C . ARG A 1 99 ? -18.409 7.087 20.780 1.00 94.56 99 ARG A C 1
ATOM 768 O O . ARG A 1 99 ? -19.103 7.620 21.643 1.00 94.56 99 ARG A O 1
ATOM 775 N N . ALA A 1 100 ? -18.614 5.843 20.356 1.00 93.69 100 ALA A N 1
ATOM 776 C CA . ALA A 1 100 ? -19.635 4.985 20.941 1.00 93.69 100 ALA A CA 1
ATOM 777 C C . ALA A 1 100 ? -19.314 4.662 22.407 1.00 93.69 100 ALA A C 1
ATOM 779 O O . ALA A 1 100 ? -20.210 4.733 23.245 1.00 93.69 100 ALA A O 1
ATOM 780 N N . THR A 1 101 ? -18.052 4.372 22.736 1.00 93.56 101 THR A N 1
ATOM 781 C CA . THR A 1 101 ? -17.635 4.125 24.122 1.00 93.56 101 THR A CA 1
ATOM 782 C C . THR A 1 101 ? -17.791 5.370 24.988 1.00 93.56 101 THR A C 1
ATOM 784 O O . THR A 1 101 ? -18.403 5.278 26.048 1.00 93.56 101 THR A O 1
ATOM 787 N N . GLY A 1 102 ? -17.365 6.544 24.508 1.00 95.00 102 GLY A N 1
ATOM 788 C CA . GLY A 1 102 ? -17.540 7.799 25.249 1.00 95.00 102 GLY A CA 1
ATOM 789 C C . GLY A 1 102 ? -19.013 8.147 25.496 1.00 95.00 102 GLY A C 1
ATOM 790 O O . GLY A 1 102 ? -19.378 8.592 26.580 1.00 95.00 102 GLY A O 1
ATOM 791 N N . ALA A 1 103 ? -19.900 7.873 24.531 1.00 93.81 103 ALA A N 1
ATOM 792 C CA . ALA A 1 103 ? -21.339 8.072 24.713 1.00 93.81 103 ALA A CA 1
ATOM 793 C C . ALA A 1 103 ? -21.938 7.149 25.792 1.00 93.81 103 ALA A C 1
ATOM 795 O O . ALA A 1 103 ? -22.848 7.557 26.515 1.00 93.81 103 ALA A O 1
ATOM 796 N N . VAL A 1 104 ? -21.436 5.914 25.911 1.00 94.12 104 VAL A N 1
ATOM 797 C CA . VAL A 1 104 ? -21.854 4.980 26.967 1.00 94.12 104 VAL A CA 1
ATOM 798 C C . VAL A 1 104 ? -21.363 5.453 28.333 1.00 94.12 104 VAL A C 1
ATOM 800 O O . VAL A 1 104 ? -22.150 5.460 29.276 1.00 94.12 104 VAL A O 1
ATOM 803 N N . GLU A 1 105 ? -20.105 5.880 28.443 1.00 93.56 105 GLU A N 1
ATOM 804 C CA . GLU A 1 105 ? -19.551 6.416 29.694 1.00 93.56 105 GLU A CA 1
ATOM 805 C C . GLU A 1 105 ? -20.356 7.624 30.180 1.00 93.56 105 GLU A C 1
ATOM 807 O O . GLU A 1 105 ? -20.826 7.637 31.317 1.00 93.56 105 GLU A O 1
ATOM 812 N N . GLN A 1 106 ? -20.639 8.571 29.283 1.00 94.00 106 GLN A N 1
ATOM 813 C CA . GLN A 1 106 ? -21.432 9.754 29.604 1.00 94.00 106 GLN A CA 1
ATOM 814 C C . GLN A 1 106 ? -22.863 9.405 30.042 1.00 94.00 106 GLN A C 1
ATOM 816 O O . GLN A 1 106 ? -23.393 9.997 30.981 1.00 94.00 106 GLN A O 1
ATOM 821 N N . PHE A 1 107 ? -23.494 8.410 29.410 1.00 95.50 107 PHE A N 1
ATOM 822 C CA . PHE A 1 107 ? -24.811 7.928 29.832 1.00 95.50 107 PHE A CA 1
ATOM 823 C C . PHE A 1 107 ? -24.786 7.340 31.250 1.00 95.50 107 PHE A C 1
ATOM 825 O O . PHE A 1 107 ? -25.711 7.568 32.033 1.00 95.50 107 PHE A O 1
ATOM 832 N N . VAL A 1 108 ? -23.739 6.582 31.587 1.00 95.56 108 VAL A N 1
ATOM 833 C CA . VAL A 1 108 ? -23.573 5.998 32.923 1.00 95.56 108 VAL A CA 1
ATOM 834 C C . VAL A 1 108 ? -23.372 7.097 33.969 1.00 95.56 108 VAL A C 1
ATOM 836 O O . VAL A 1 108 ? -24.029 7.060 35.012 1.00 95.56 108 VAL A O 1
ATOM 839 N N . GLU A 1 109 ? -22.532 8.094 33.689 1.00 94.75 109 GLU A N 1
ATOM 840 C CA . GLU A 1 109 ? -22.323 9.244 34.579 1.00 94.75 109 GLU A CA 1
ATOM 841 C C . GLU A 1 109 ? -23.625 10.018 34.830 1.00 94.75 109 GLU A C 1
ATOM 843 O O . GLU A 1 109 ? -24.004 10.238 35.986 1.00 94.75 109 GLU A O 1
ATOM 848 N N . ASP A 1 110 ? -24.367 10.348 33.768 1.00 95.31 110 ASP A N 1
ATOM 849 C CA . ASP A 1 110 ? -25.656 11.042 33.857 1.00 95.31 110 ASP A CA 1
ATOM 850 C C . ASP A 1 110 ? -26.690 10.244 34.666 1.00 95.31 110 ASP A C 1
ATOM 852 O O . ASP A 1 110 ? -27.467 10.815 35.441 1.00 95.31 110 ASP A O 1
ATOM 856 N N . TYR A 1 111 ? -26.722 8.917 34.501 1.00 94.94 111 TYR A N 1
ATOM 857 C CA . TYR A 1 111 ? -27.617 8.042 35.255 1.00 94.94 111 TYR A CA 1
ATOM 858 C C . TYR A 1 111 ? -27.327 8.105 36.759 1.00 94.94 111 TYR A C 1
ATOM 860 O O . TYR A 1 111 ? -28.250 8.288 37.559 1.00 94.94 111 TYR A O 1
ATOM 868 N N . PHE A 1 112 ? -26.056 8.003 37.157 1.00 94.69 112 PHE A N 1
ATOM 869 C CA . PHE A 1 112 ? -25.672 8.075 38.567 1.00 94.69 112 PHE A CA 1
ATOM 870 C C . PHE A 1 112 ? -25.898 9.464 39.170 1.00 94.69 112 PHE A C 1
ATOM 872 O O . PHE A 1 112 ? -26.395 9.558 40.295 1.00 94.69 112 PHE A O 1
ATOM 879 N N . ALA A 1 113 ? -25.618 10.534 38.421 1.00 93.19 113 ALA A N 1
ATOM 880 C CA . ALA A 1 113 ? -25.868 11.902 38.870 1.00 93.19 113 ALA A CA 1
ATOM 881 C C . ALA A 1 113 ? -27.355 12.137 39.198 1.00 93.19 113 ALA A C 1
ATOM 883 O O . ALA A 1 113 ? -27.689 12.727 40.226 1.00 93.19 113 ALA A O 1
ATOM 884 N N . ARG A 1 114 ? -28.270 11.613 38.369 1.00 92.19 114 ARG A N 1
ATOM 885 C CA . ARG A 1 114 ? -29.724 11.726 38.596 1.00 92.19 114 ARG A CA 1
ATOM 886 C C . ARG A 1 114 ? -30.209 10.949 39.818 1.00 92.19 114 ARG A C 1
ATOM 888 O O . ARG A 1 114 ? -31.108 11.422 40.508 1.00 92.19 114 ARG A O 1
ATOM 895 N N . GLN A 1 115 ? -29.626 9.782 40.089 1.00 88.25 115 GLN A N 1
ATOM 896 C CA . GLN A 1 115 ? -29.973 8.981 41.268 1.00 88.25 115 GLN A CA 1
ATOM 897 C C . GLN A 1 115 ? -29.568 9.683 42.570 1.00 88.25 115 GLN A C 1
ATOM 899 O O . GLN A 1 115 ? -30.337 9.683 43.527 1.00 88.25 115 GLN A O 1
ATOM 904 N N . GLN A 1 116 ? -28.401 10.335 42.598 1.00 82.25 116 GLN A N 1
ATOM 905 C CA . GLN A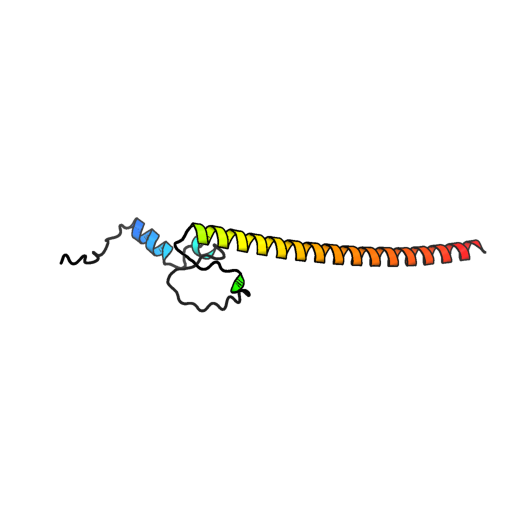 1 116 ? -27.955 11.101 43.768 1.00 82.25 116 GLN A CA 1
ATOM 906 C C . GLN A 1 116 ? -28.794 12.362 44.010 1.00 82.25 116 GLN A C 1
ATOM 908 O O . GLN A 1 116 ? -28.988 12.743 45.155 1.00 82.25 116 GLN A O 1
ATOM 913 N N . ALA A 1 117 ? -29.330 12.981 42.954 1.00 80.19 117 ALA A N 1
ATOM 914 C CA . ALA A 1 117 ? -30.189 14.162 43.061 1.00 80.19 117 ALA A CA 1
ATOM 915 C C . ALA A 1 117 ? -31.635 13.864 43.521 1.00 80.19 117 ALA A C 1
ATOM 917 O O . ALA A 1 117 ? -32.402 14.799 43.737 1.00 80.19 117 ALA A O 1
ATOM 918 N N . SER A 1 118 ? -32.032 12.587 43.625 1.00 71.50 118 SER A N 1
ATOM 919 C CA . SER A 1 118 ? -33.368 12.162 44.093 1.00 71.50 118 SER A CA 1
ATOM 920 C C . SER A 1 118 ? -33.434 11.803 45.587 1.00 71.50 118 SER A C 1
ATOM 922 O O . SER A 1 118 ? -34.491 11.368 46.045 1.00 71.50 118 SER A O 1
ATOM 924 N N . PHE A 1 119 ? -32.344 11.986 46.338 1.00 54.62 119 PHE A N 1
ATOM 925 C CA . PHE A 1 119 ? -32.287 11.877 47.802 1.00 54.62 119 PHE A CA 1
ATOM 926 C C . PHE A 1 119 ? -32.095 13.255 48.438 1.00 54.62 119 PHE A C 1
ATOM 928 O O . PHE A 1 119 ? -32.634 13.452 49.551 1.00 54.62 119 PHE A O 1
#

Radius of gyration: 31.97 Å; chains: 1; bounding box: 84×32×86 Å

pLDDT: mean 75.42, std 18.7, range [40.41, 95.56]

Sequence (119 aa):
MKKTGNRKIKLNEWQKKIFNLWNGSENPVIQQVPGGVTAGTSQDVDISLTDEENQIPFCDDKELMAKLRKKLLLQQINTAAAQEKAAIAQEKAALAVERATGAVEQFVEDYFARQQASF

Organism: Acanthoscelides obtectus (NCBI:txid200917)

Secondary structure (DSSP, 8-state):
------------HHHHHHHHHHHSTT-HHHHTSTT---TT-----------GGGPPPP-S-HHHHHHHHHHHHHHHHHHHHHHHHHHHHHHHHHHHHHHHHHHHHHHHHHHHHHHHTT-

Foldseek 3Di:
DDPPPDDPDDDDPVRVVVVCCVPDPPVVVQVPDVPRDDPDDPDPPPPPPPDPPLDDPDDPPPVSSVVSVVVSVVVVVVVVVVVVVVVVVVVVVVVVVVVVVVVVVVVVVVVVVVVVVVD